Protein AF-A0A3M2LM62-F1 (afdb_monomer_lite)

Organism: NCBI:txid2483351

pLDDT: mean 90.73, std 7.07, range [62.91, 97.06]

Foldseek 3Di:
DDWDWDQDPVQKIFIADPVRDTAWIKHQDPVDAQKMWIAGPVRDIDIDGGNVPPPVVVSVVSVVVD

Secondary structure (DSSP, 8-state):
---EEEE-TTSPEEEE-TTS-EEEEEEE-TTSTTEEEEE-TTS-EEEEE-TT--HHHHHHHHHHT-

Radius of gyration: 10.97 Å; chains: 1; bounding box: 30×21×27 Å

Structure (mmCIF, N/CA/C/O backbone):
data_AF-A0A3M2LM62-F1
#
_entry.id   AF-A0A3M2LM62-F1
#
loop_
_atom_site.group_PDB
_atom_site.id
_atom_site.type_symbol
_atom_site.label_atom_id
_atom_site.label_alt_id
_atom_site.label_comp_id
_atom_site.label_asym_id
_atom_site.label_entity_id
_atom_site.label_seq_id
_atom_site.pdbx_PDB_ins_code
_atom_site.Cartn_x
_atom_site.Cartn_y
_atom_site.Cartn_z
_atom_site.occupancy
_atom_site.B_iso_or_equiv
_atom_site.auth_seq_id
_atom_site.auth_comp_id
_atom_site.auth_asym_id
_atom_site.auth_atom_id
_atom_site.pdbx_PDB_model_num
ATOM 1 N N . MET A 1 1 ? -18.670 2.435 -2.117 1.00 62.91 1 MET A N 1
ATOM 2 C CA . MET A 1 1 ? -17.667 2.592 -1.052 1.00 62.91 1 MET A CA 1
ATOM 3 C C . MET A 1 1 ? -16.612 3.539 -1.569 1.00 62.91 1 MET A C 1
ATOM 5 O O . MET A 1 1 ? -15.897 3.195 -2.505 1.00 62.91 1 MET A O 1
ATOM 9 N N . GLN A 1 2 ? -16.621 4.756 -1.050 1.00 71.12 2 GLN A N 1
ATOM 10 C CA . GLN A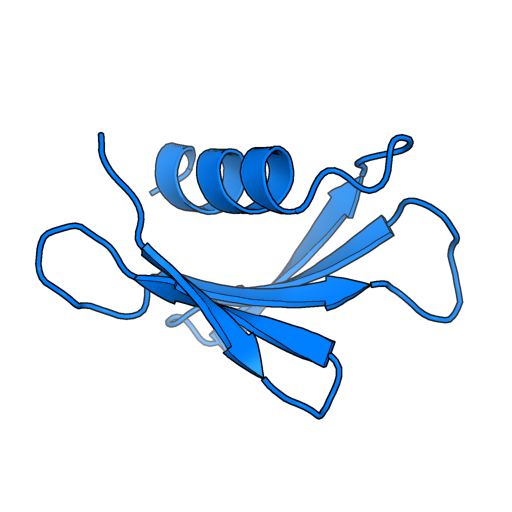 1 2 ? -15.671 5.801 -1.389 1.00 71.12 2 GLN A CA 1
ATOM 11 C C . GLN A 1 2 ? -14.418 5.618 -0.518 1.00 71.12 2 GLN A C 1
ATOM 13 O O . GLN A 1 2 ? -14.517 5.290 0.663 1.00 71.12 2 GLN A O 1
ATOM 18 N N . VAL A 1 3 ? -13.231 5.761 -1.106 1.00 82.56 3 VAL A N 1
ATOM 19 C CA . VAL A 1 3 ? -11.947 5.673 -0.393 1.00 82.56 3 VAL A CA 1
ATOM 20 C C . VAL A 1 3 ? -11.153 6.938 -0.669 1.00 82.56 3 VAL A C 1
ATOM 22 O O . VAL A 1 3 ? -11.195 7.463 -1.780 1.00 82.56 3 VAL A O 1
ATOM 25 N N . GLU A 1 4 ? -10.460 7.440 0.345 1.00 90.81 4 GLU A N 1
ATOM 26 C CA . GLU A 1 4 ? -9.540 8.567 0.203 1.00 90.81 4 GLU A CA 1
ATOM 27 C C . GLU A 1 4 ? -8.117 8.012 0.142 1.00 90.81 4 GLU A C 1
ATOM 29 O O . GLU A 1 4 ? -7.709 7.245 1.020 1.00 90.81 4 GLU A O 1
ATOM 34 N N . ILE A 1 5 ? -7.382 8.381 -0.906 1.00 92.75 5 ILE A N 1
ATOM 35 C CA . ILE A 1 5 ? -5.996 7.967 -1.119 1.00 92.75 5 ILE A CA 1
ATOM 36 C C . ILE A 1 5 ? -5.140 9.225 -1.090 1.00 92.75 5 ILE A C 1
ATOM 38 O O . ILE A 1 5 ? -5.322 10.139 -1.890 1.00 92.75 5 ILE A O 1
ATOM 42 N N . GLU A 1 6 ? -4.2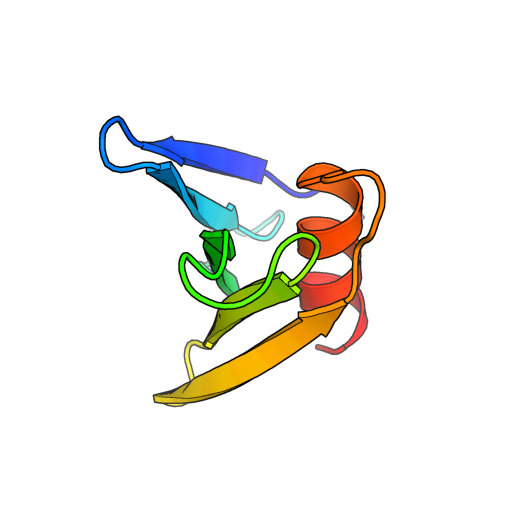07 9.267 -0.147 1.00 94.12 6 GLU A N 1
ATOM 43 C CA . GLU A 1 6 ? -3.213 10.329 -0.035 1.00 94.12 6 GLU A CA 1
ATOM 44 C C . GLU A 1 6 ? -1.841 9.727 -0.331 1.00 94.12 6 GLU A C 1
ATOM 46 O O . GLU A 1 6 ? -1.329 8.939 0.466 1.00 94.12 6 GLU A O 1
ATOM 51 N N . THR A 1 7 ? -1.241 10.090 -1.464 1.00 93.38 7 THR A N 1
ATOM 52 C CA . THR A 1 7 ? 0.150 9.733 -1.765 1.00 93.38 7 THR A CA 1
ATOM 53 C C . THR A 1 7 ? 1.079 10.828 -1.263 1.00 93.38 7 THR A C 1
ATOM 55 O O . THR A 1 7 ? 0.946 11.998 -1.622 1.00 93.38 7 THR A O 1
ATOM 58 N N . ARG A 1 8 ? 2.029 10.437 -0.420 1.00 93.25 8 ARG A N 1
ATOM 59 C CA . ARG A 1 8 ? 3.045 11.316 0.154 1.00 93.25 8 ARG A CA 1
ATOM 60 C C . ARG A 1 8 ? 4.256 11.439 -0.770 1.00 93.25 8 ARG A C 1
ATOM 62 O O . ARG A 1 8 ? 4.432 10.661 -1.705 1.00 93.25 8 ARG A O 1
ATOM 69 N N . ALA A 1 9 ? 5.116 12.418 -0.489 1.00 91.44 9 ALA A N 1
ATOM 70 C CA . ALA A 1 9 ? 6.323 12.687 -1.277 1.00 91.44 9 ALA A CA 1
ATOM 71 C C . ALA A 1 9 ? 7.344 11.530 -1.270 1.00 91.44 9 ALA A C 1
ATOM 73 O O . ALA A 1 9 ? 8.173 11.445 -2.169 1.00 91.44 9 ALA A O 1
ATOM 74 N N . ASP A 1 10 ? 7.274 10.637 -0.280 1.00 91.19 10 ASP A N 1
ATOM 75 C CA . ASP A 1 10 ? 8.087 9.419 -0.174 1.00 91.19 10 ASP A CA 1
ATOM 76 C C . ASP A 1 10 ? 7.528 8.238 -0.997 1.00 91.19 10 ASP A C 1
ATOM 78 O O . ASP A 1 10 ? 8.080 7.142 -0.957 1.00 91.19 10 ASP A O 1
ATOM 82 N N . GLY A 1 11 ? 6.437 8.448 -1.743 1.00 91.06 11 GLY A N 1
ATOM 83 C CA . GLY A 1 11 ? 5.780 7.420 -2.552 1.00 91.06 11 GLY A CA 1
ATOM 84 C C . GLY A 1 11 ? 4.828 6.517 -1.765 1.00 91.06 11 GLY A C 1
ATOM 85 O O . GLY A 1 11 ? 4.155 5.677 -2.366 1.00 91.06 11 GLY A O 1
ATOM 86 N N . VAL A 1 12 ? 4.709 6.698 -0.445 1.00 95.81 12 VAL A N 1
ATOM 87 C CA . VAL A 1 12 ? 3.764 5.936 0.374 1.00 95.81 12 VAL A CA 1
ATOM 88 C C . VAL A 1 12 ? 2.356 6.485 0.183 1.00 95.81 12 VAL A C 1
ATOM 90 O O . VAL A 1 12 ? 2.090 7.674 0.362 1.00 95.81 12 VAL A O 1
ATOM 93 N N . SER A 1 13 ? 1.429 5.592 -0.142 1.00 96.31 13 SER A N 1
ATOM 94 C CA . SER A 1 13 ? 0.005 5.881 -0.263 1.00 96.31 13 SER A CA 1
ATOM 95 C C . SER A 1 13 ? -0.732 5.439 0.997 1.00 96.31 13 SER A C 1
ATOM 97 O O . SER A 1 13 ? -0.653 4.281 1.407 1.00 96.31 13 SER A O 1
ATOM 99 N N . VAL A 1 14 ? -1.452 6.363 1.627 1.00 95.62 14 VAL A N 1
ATOM 100 C CA . VAL A 1 14 ? -2.288 6.103 2.804 1.00 95.62 14 VAL A CA 1
ATOM 101 C C . VAL A 1 14 ? -3.737 6.004 2.356 1.00 95.62 14 VAL A C 1
ATOM 103 O O . VAL A 1 14 ? -4.273 6.943 1.771 1.00 95.62 14 VAL A O 1
ATOM 106 N N . VAL A 1 15 ? -4.379 4.878 2.662 1.00 94.62 15 VAL A N 1
ATOM 107 C CA . VAL A 1 15 ? -5.792 4.645 2.362 1.00 94.62 15 VAL A CA 1
ATOM 108 C C . VAL A 1 15 ? -6.613 4.918 3.610 1.00 94.62 15 VAL A C 1
ATOM 110 O O . VAL A 1 15 ? -6.348 4.358 4.683 1.00 94.62 15 VAL A O 1
ATOM 113 N N . ARG A 1 16 ? -7.643 5.752 3.471 1.00 92.31 16 ARG A N 1
ATOM 114 C CA . ARG A 1 16 ? -8.631 6.010 4.519 1.00 92.31 16 ARG A CA 1
ATOM 115 C C . ARG A 1 16 ? -10.02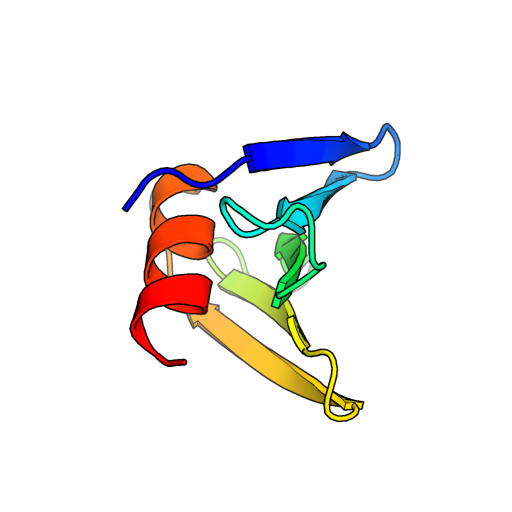7 5.602 4.060 1.00 92.31 16 ARG A C 1
ATOM 117 O O . ARG A 1 16 ? -10.413 5.793 2.909 1.00 92.31 16 ARG A O 1
ATOM 124 N N . SER A 1 17 ? -10.775 5.026 4.995 1.00 87.06 17 SER A N 1
ATOM 125 C CA . SER A 1 17 ? -12.213 4.769 4.849 1.00 87.06 17 SER A CA 1
ATOM 126 C C . SER A 1 17 ? -13.022 6.071 4.896 1.00 87.06 17 SER A C 1
ATOM 128 O O . SER A 1 17 ? -12.510 7.107 5.318 1.00 87.06 17 SER A O 1
ATOM 130 N N . GLU A 1 18 ? -14.314 6.001 4.567 1.00 84.69 18 GLU A N 1
ATOM 131 C CA . GLU A 1 18 ? -15.259 7.129 4.677 1.00 84.69 18 GLU A CA 1
ATOM 132 C C . GLU A 1 18 ? -15.301 7.737 6.095 1.00 84.69 18 GLU A C 1
ATOM 134 O O . GLU A 1 18 ? -15.444 8.945 6.261 1.00 84.69 18 GLU A O 1
ATOM 139 N N . ALA A 1 19 ? -15.072 6.925 7.135 1.00 86.06 19 ALA A N 1
ATOM 140 C CA . ALA A 1 19 ? -14.971 7.373 8.528 1.00 86.06 19 ALA A CA 1
ATOM 141 C C . ALA A 1 19 ? -13.606 8.009 8.884 1.00 86.06 19 ALA A C 1
ATOM 143 O O . ALA A 1 19 ? -13.288 8.177 10.063 1.00 86.06 19 ALA A O 1
ATOM 144 N N . ARG A 1 20 ? -12.763 8.308 7.885 1.00 85.25 20 ARG A N 1
ATOM 145 C CA . ARG A 1 20 ? -11.395 8.851 8.003 1.00 85.25 20 ARG A CA 1
ATOM 146 C C . ARG A 1 20 ? -10.421 7.982 8.808 1.00 85.25 20 ARG A C 1
ATOM 148 O O . ARG A 1 20 ? -9.346 8.441 9.194 1.00 85.25 20 ARG A O 1
ATOM 155 N N . ARG A 1 21 ? -10.757 6.710 9.043 1.00 89.25 21 ARG A N 1
ATOM 156 C CA . ARG A 1 21 ? -9.847 5.732 9.661 1.00 89.25 21 ARG A CA 1
ATOM 157 C C . ARG A 1 21 ? -8.871 5.201 8.622 1.00 89.25 21 ARG A C 1
ATOM 159 O O . ARG A 1 21 ? -9.306 4.835 7.529 1.00 89.25 21 ARG A O 1
ATOM 166 N N . VAL A 1 22 ? -7.589 5.122 8.983 1.00 92.56 22 VAL A N 1
ATOM 167 C CA . VAL A 1 22 ? -6.555 4.476 8.161 1.00 92.56 22 VAL A CA 1
ATOM 168 C C . VAL A 1 22 ? -6.850 2.983 8.081 1.00 92.56 22 VAL A C 1
ATOM 170 O O . VAL A 1 22 ? -6.995 2.324 9.109 1.00 92.56 22 VAL A O 1
ATOM 173 N N . VAL A 1 23 ? -6.948 2.467 6.860 1.00 92.69 23 VAL A N 1
ATOM 174 C CA . VAL A 1 23 ? -7.222 1.046 6.591 1.00 92.69 23 VAL A CA 1
ATOM 175 C C . VAL A 1 23 ? -5.998 0.307 6.069 1.00 92.69 23 VAL A C 1
ATOM 177 O O . VAL A 1 23 ? -5.885 -0.896 6.284 1.00 92.69 23 VAL A O 1
ATOM 180 N N . ALA A 1 24 ? -5.075 1.019 5.421 1.00 95.56 24 ALA A N 1
ATOM 181 C CA . ALA A 1 24 ? -3.791 0.498 4.974 1.00 95.56 24 ALA A CA 1
ATOM 182 C C . ALA A 1 24 ? -2.846 1.644 4.584 1.00 95.56 24 ALA A C 1
ATOM 184 O O . ALA A 1 24 ? -3.294 2.736 4.227 1.00 95.56 24 ALA A O 1
ATOM 185 N N . CYS A 1 25 ? -1.550 1.355 4.577 1.00 96.12 25 CYS A N 1
ATOM 186 C CA . CYS A 1 25 ? -0.531 2.147 3.892 1.00 96.12 25 CYS A CA 1
ATOM 187 C C . CYS A 1 25 ? 0.161 1.237 2.877 1.00 96.12 25 CYS A C 1
ATOM 189 O O . CYS A 1 25 ? 0.453 0.095 3.221 1.00 96.12 25 CYS A O 1
ATOM 191 N N . PHE A 1 26 ? 0.446 1.693 1.661 1.00 96.81 26 PHE A N 1
ATOM 192 C CA . PHE A 1 26 ? 1.109 0.858 0.661 1.00 96.81 26 PHE A CA 1
ATOM 193 C C . PHE A 1 26 ? 2.030 1.649 -0.268 1.00 96.81 26 PHE A C 1
ATOM 195 O O . PHE A 1 26 ? 1.901 2.864 -0.393 1.00 96.81 26 PHE A O 1
ATOM 202 N N . TYR A 1 27 ? 2.971 0.955 -0.898 1.00 96.25 27 TYR A N 1
ATOM 203 C CA . TYR A 1 27 ? 3.940 1.511 -1.845 1.00 96.25 27 TYR A CA 1
ATOM 204 C C . TYR A 1 27 ? 4.344 0.450 -2.879 1.00 96.25 27 TYR A C 1
ATOM 206 O O . TYR A 1 27 ? 4.115 -0.745 -2.664 1.00 96.25 27 TYR A O 1
ATOM 214 N N . ASP A 1 28 ? 4.916 0.887 -3.999 1.00 95.69 28 ASP A N 1
ATOM 215 C CA . ASP A 1 28 ? 5.459 0.018 -5.049 1.00 95.69 28 ASP A CA 1
ATOM 216 C C . ASP A 1 28 ? 6.625 -0.838 -4.507 1.00 95.69 28 ASP A C 1
ATOM 218 O O . ASP A 1 28 ? 7.540 -0.310 -3.878 1.00 95.69 28 ASP A O 1
ATOM 222 N N . ASP A 1 29 ? 6.615 -2.158 -4.732 1.00 94.94 29 ASP A N 1
ATOM 223 C CA . ASP A 1 29 ? 7.716 -3.053 -4.343 1.00 94.94 29 ASP A CA 1
ATOM 224 C C . ASP A 1 29 ? 8.943 -2.750 -5.228 1.00 94.94 29 ASP A C 1
ATOM 226 O O . ASP A 1 29 ? 8.923 -3.042 -6.427 1.00 94.94 29 ASP A O 1
ATOM 230 N N . PRO A 1 30 ? 10.045 -2.210 -4.670 1.00 90.00 30 PRO A N 1
ATOM 231 C CA . PRO A 1 30 ? 11.201 -1.805 -5.468 1.00 90.00 30 PRO A CA 1
ATOM 232 C C . PRO A 1 30 ? 11.973 -2.997 -6.053 1.00 90.00 30 PRO A C 1
ATOM 234 O O . PRO A 1 30 ? 12.847 -2.809 -6.895 1.00 90.00 30 PRO A O 1
ATOM 237 N N . VAL A 1 31 ? 11.697 -4.220 -5.587 1.00 93.62 31 VAL A N 1
ATOM 238 C CA . VAL A 1 31 ? 12.362 -5.449 -6.039 1.00 93.62 31 VAL A CA 1
ATOM 239 C C . VAL A 1 31 ? 11.536 -6.169 -7.104 1.00 93.62 31 VAL A C 1
ATOM 241 O O . VAL A 1 31 ? 12.086 -6.944 -7.886 1.00 93.62 31 VAL A O 1
ATOM 244 N N . ARG A 1 32 ? 10.216 -5.959 -7.130 1.00 92.12 32 ARG A N 1
ATOM 245 C CA . ARG A 1 32 ? 9.297 -6.680 -8.014 1.00 92.12 32 ARG A CA 1
ATOM 246 C C . ARG A 1 32 ? 8.354 -5.705 -8.706 1.00 92.12 32 ARG A C 1
ATOM 248 O O . ARG A 1 32 ? 7.343 -5.307 -8.137 1.00 92.12 32 ARG A O 1
ATOM 255 N N . GLU A 1 33 ? 8.662 -5.386 -9.956 1.00 93.06 33 GLU A N 1
ATOM 256 C CA . GLU A 1 33 ? 7.795 -4.583 -10.823 1.00 93.06 33 GLU A CA 1
ATOM 257 C C . GLU A 1 33 ? 6.365 -5.136 -10.837 1.00 93.06 33 GLU A C 1
ATOM 259 O O . GLU A 1 33 ? 6.196 -6.346 -10.966 1.00 93.06 33 GLU A O 1
ATOM 264 N N . GLY A 1 34 ? 5.364 -4.262 -10.672 1.00 92.62 34 GLY A N 1
ATOM 265 C CA . GLY A 1 34 ? 3.933 -4.600 -10.630 1.00 92.62 34 GLY A CA 1
ATOM 266 C C . GLY A 1 34 ? 3.422 -5.126 -9.279 1.00 92.62 34 GLY A C 1
ATOM 267 O O . GLY A 1 34 ? 2.229 -5.398 -9.128 1.00 92.62 34 GLY A O 1
ATOM 268 N N . TRP A 1 35 ? 4.291 -5.288 -8.276 1.00 96.19 35 TRP A N 1
ATOM 269 C CA . TRP A 1 35 ? 3.878 -5.625 -6.913 1.00 96.19 35 TRP A CA 1
ATOM 270 C C . TRP A 1 35 ? 3.810 -4.388 -6.026 1.00 96.19 35 TRP A C 1
ATOM 272 O O . TRP A 1 35 ? 4.608 -3.468 -6.146 1.00 96.19 35 TRP A O 1
ATOM 282 N N . PHE A 1 36 ? 2.897 -4.422 -5.062 1.00 96.88 36 PHE A N 1
ATOM 283 C CA . PHE A 1 36 ? 2.763 -3.423 -4.010 1.00 96.88 36 PHE A CA 1
ATOM 284 C C . PHE A 1 36 ? 2.895 -4.083 -2.645 1.00 96.88 36 PHE A C 1
ATOM 286 O O . PHE A 1 36 ? 2.358 -5.171 -2.409 1.00 96.88 36 PHE A O 1
ATOM 293 N N . VAL A 1 37 ? 3.577 -3.409 -1.724 1.00 97.06 37 VAL A N 1
ATOM 294 C CA . VAL A 1 37 ? 3.677 -3.811 -0.319 1.00 97.06 37 VAL A CA 1
ATOM 295 C C . VAL A 1 37 ? 2.702 -2.968 0.488 1.00 97.06 37 VAL A C 1
ATOM 297 O O . VAL A 1 37 ? 2.786 -1.745 0.467 1.00 97.06 37 VAL A O 1
ATOM 300 N N . ALA A 1 38 ? 1.785 -3.616 1.204 1.00 96.88 38 ALA A N 1
ATOM 301 C CA . ALA A 1 38 ? 0.782 -2.962 2.033 1.00 96.88 38 ALA A CA 1
ATOM 302 C C . ALA A 1 38 ? 0.935 -3.347 3.509 1.00 96.88 38 ALA A C 1
ATOM 304 O O . ALA A 1 38 ? 0.953 -4.530 3.848 1.00 96.88 38 ALA A O 1
ATOM 305 N N . HIS A 1 39 ? 0.984 -2.349 4.384 1.00 96.56 39 HIS A N 1
ATOM 306 C CA . HIS A 1 39 ? 0.956 -2.486 5.835 1.00 96.56 39 HIS A CA 1
ATOM 307 C C . HIS A 1 39 ? -0.452 -2.199 6.361 1.00 96.56 39 HIS A C 1
ATOM 309 O O . HIS A 1 39 ? -1.053 -1.172 6.032 1.00 96.56 39 HIS A O 1
ATOM 315 N N . LEU A 1 40 ? -0.977 -3.114 7.173 1.00 94.50 40 LEU A N 1
ATOM 316 C CA . LEU A 1 40 ? -2.327 -3.048 7.721 1.00 94.50 40 LEU A CA 1
ATOM 317 C C . LEU A 1 40 ? -2.326 -2.592 9.195 1.00 94.50 40 LEU A C 1
ATOM 319 O O . LEU A 1 40 ? -1.336 -2.796 9.900 1.00 94.50 40 LEU A O 1
ATOM 323 N N . PRO A 1 41 ? -3.440 -2.024 9.701 1.00 93.00 41 PRO A N 1
ATOM 324 C CA . PRO A 1 41 ? -3.553 -1.566 11.089 1.00 93.00 41 PRO A CA 1
ATOM 325 C C . PRO A 1 41 ? -3.383 -2.657 12.154 1.00 93.00 41 PRO A C 1
ATOM 327 O O . PRO A 1 41 ? -3.081 -2.341 13.299 1.00 93.00 41 PRO A O 1
ATOM 330 N N . ASP A 1 42 ? -3.571 -3.929 11.798 1.00 91.88 42 ASP A N 1
ATOM 331 C CA . ASP A 1 42 ? -3.334 -5.074 12.690 1.00 91.88 42 ASP A CA 1
ATOM 332 C C . ASP A 1 42 ? -1.854 -5.494 12.766 1.00 91.88 42 ASP A C 1
ATOM 334 O O . ASP A 1 42 ? -1.529 -6.512 13.372 1.00 91.88 42 ASP A O 1
ATOM 338 N N . GLY A 1 43 ? -0.954 -4.722 12.148 1.00 94.31 43 GLY A N 1
ATOM 339 C CA . GLY A 1 43 ? 0.482 -4.987 12.120 1.00 94.31 43 GLY A CA 1
ATOM 340 C C . GLY A 1 43 ? 0.912 -5.996 11.055 1.00 94.31 43 GLY A C 1
ATOM 341 O O . GLY A 1 43 ? 2.106 -6.269 10.924 1.00 94.31 43 GLY A O 1
ATOM 342 N N . THR A 1 44 ? -0.016 -6.547 10.269 1.00 95.25 44 THR A N 1
ATOM 343 C CA . THR A 1 44 ? 0.330 -7.483 9.196 1.00 95.25 44 THR A CA 1
ATOM 344 C C . THR A 1 44 ? 0.765 -6.763 7.921 1.00 95.25 44 THR A C 1
ATOM 346 O O . THR A 1 44 ? 0.442 -5.599 7.673 1.00 95.25 44 THR A O 1
ATOM 349 N N . THR A 1 45 ? 1.531 -7.477 7.094 1.00 96.50 45 THR A N 1
ATOM 350 C CA . THR A 1 45 ? 1.961 -7.005 5.774 1.00 96.50 45 THR A CA 1
ATOM 351 C C . THR A 1 45 ? 1.421 -7.932 4.698 1.00 96.50 45 THR A C 1
ATOM 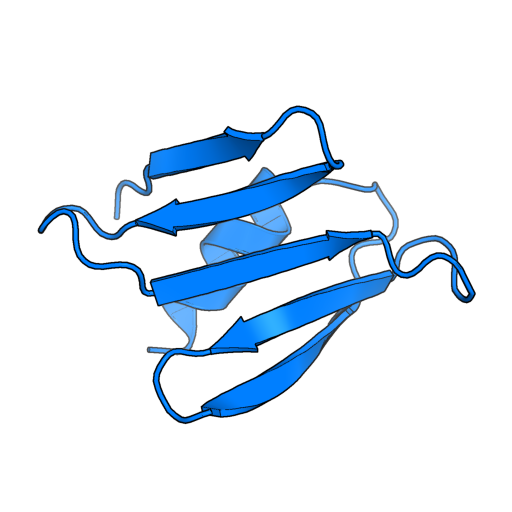353 O O . THR A 1 45 ? 1.532 -9.154 4.808 1.00 96.50 45 THR A O 1
ATOM 356 N N . ARG A 1 46 ? 0.869 -7.357 3.631 1.00 94.62 46 ARG A N 1
ATOM 357 C CA . ARG A 1 46 ? 0.407 -8.076 2.441 1.00 94.62 46 ARG A CA 1
ATOM 358 C C . ARG A 1 46 ? 1.168 -7.599 1.214 1.00 94.62 46 ARG A C 1
ATOM 360 O O . ARG A 1 46 ? 1.593 -6.450 1.144 1.00 94.62 46 ARG A O 1
ATOM 367 N N . ARG A 1 47 ? 1.311 -8.488 0.234 1.00 95.31 47 ARG A N 1
ATOM 368 C CA . ARG A 1 47 ? 1.764 -8.134 -1.112 1.00 95.31 47 ARG A CA 1
ATOM 369 C C . ARG A 1 47 ? 0.604 -8.266 -2.079 1.00 95.31 47 ARG A C 1
ATOM 371 O O . ARG A 1 47 ? -0.133 -9.250 -2.017 1.00 95.31 47 ARG A O 1
ATOM 378 N N . LEU A 1 48 ? 0.441 -7.272 -2.936 1.00 94.81 48 LEU A N 1
ATOM 379 C CA . LEU A 1 48 ? -0.641 -7.200 -3.907 1.00 94.81 48 LEU A CA 1
ATOM 380 C C . LEU A 1 48 ? -0.042 -7.097 -5.302 1.00 94.81 48 LEU A C 1
ATOM 382 O O . LEU A 1 48 ? 0.817 -6.259 -5.545 1.00 94.81 48 LEU A O 1
ATOM 386 N N . TRP A 1 49 ? -0.490 -7.972 -6.196 1.00 94.38 49 TRP A N 1
ATOM 387 C CA . TRP A 1 49 ? -0.133 -7.924 -7.607 1.00 94.38 49 TRP A CA 1
ATOM 388 C C . TRP A 1 49 ? -1.096 -6.997 -8.351 1.00 94.38 49 TRP A C 1
ATOM 390 O O . TRP A 1 49 ? -2.308 -7.243 -8.309 1.00 94.38 49 TRP A O 1
ATOM 400 N N . ALA A 1 50 ? -0.558 -5.964 -8.999 1.00 93.69 50 ALA A N 1
ATOM 401 C CA . ALA A 1 50 ? -1.262 -5.007 -9.850 1.00 93.69 50 ALA A CA 1
ATOM 402 C C . ALA A 1 50 ? -0.328 -4.601 -11.017 1.00 93.69 50 ALA A C 1
ATOM 404 O O . ALA A 1 50 ? 0.422 -3.630 -10.897 1.00 93.69 50 ALA A 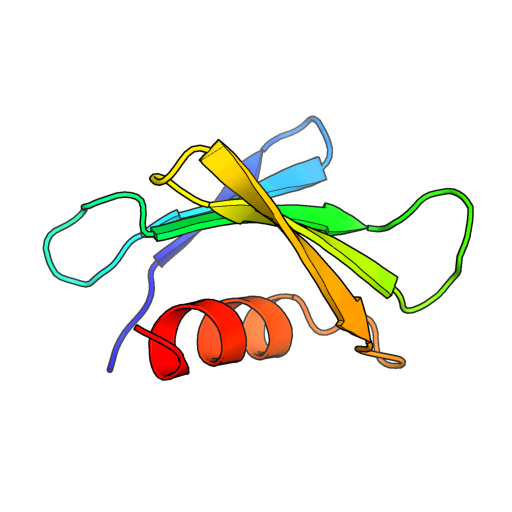O 1
ATOM 405 N N . PRO A 1 51 ? -0.329 -5.366 -12.127 1.00 89.50 51 PRO A N 1
ATOM 406 C CA . PRO A 1 51 ? 0.648 -5.225 -13.213 1.00 89.50 51 PRO A CA 1
ATOM 407 C C . PRO A 1 51 ? 0.603 -3.862 -13.909 1.00 89.50 51 PRO A C 1
ATOM 409 O O . PRO A 1 51 ? 1.632 -3.386 -14.372 1.00 89.50 51 PRO A O 1
ATOM 412 N N . ASP A 1 52 ? -0.565 -3.221 -13.942 1.00 90.44 52 ASP A N 1
ATOM 413 C CA . ASP A 1 52 ? -0.756 -1.918 -14.584 1.00 90.44 52 ASP A CA 1
ATOM 414 C C . ASP A 1 52 ? -0.347 -0.740 -13.676 1.00 90.44 52 ASP A C 1
ATOM 416 O O . ASP A 1 52 ? -0.475 0.421 -14.061 1.00 90.44 52 ASP A O 1
ATOM 420 N N . GLY A 1 53 ? 0.124 -1.018 -12.451 1.00 83.25 53 GLY A N 1
ATOM 421 C CA . GLY A 1 53 ? 0.534 0.008 -11.489 1.00 83.25 53 GLY A CA 1
ATOM 422 C C . GLY A 1 53 ? -0.623 0.850 -10.936 1.00 83.25 53 GLY A C 1
ATOM 423 O O . GLY A 1 53 ? -0.389 1.915 -10.362 1.00 83.25 53 GLY A O 1
ATOM 424 N N . ASP A 1 54 ? -1.871 0.399 -11.102 1.00 90.19 54 ASP A N 1
ATOM 425 C CA . ASP A 1 54 ? -3.056 1.141 -10.673 1.00 90.19 54 ASP A CA 1
ATOM 426 C C . ASP A 1 54 ? -3.199 1.131 -9.140 1.00 90.19 54 ASP A C 1
ATOM 428 O O . ASP A 1 54 ? -3.729 0.205 -8.515 1.00 90.19 54 ASP A O 1
ATOM 432 N N . ARG A 1 55 ? -2.730 2.216 -8.518 1.00 90.31 55 ARG A N 1
ATOM 433 C CA . ARG A 1 55 ? -2.826 2.442 -7.071 1.00 90.31 55 ARG A CA 1
ATOM 434 C C . ARG A 1 55 ? -4.272 2.531 -6.580 1.00 90.31 55 ARG A C 1
ATOM 436 O O . ARG A 1 55 ? -4.536 2.125 -5.445 1.00 90.31 55 ARG A O 1
ATOM 443 N N . ASP A 1 56 ? -5.208 3.005 -7.401 1.00 90.75 56 ASP A N 1
ATOM 444 C CA . ASP A 1 56 ? -6.621 3.071 -7.026 1.00 90.75 56 ASP A CA 1
ATOM 445 C C . ASP A 1 56 ? -7.222 1.666 -6.952 1.00 90.75 56 ASP A C 1
ATOM 447 O O . ASP A 1 56 ? -7.998 1.368 -6.038 1.00 90.75 56 ASP A O 1
ATOM 451 N N . GLU A 1 57 ? -6.846 0.773 -7.872 1.00 91.62 57 GLU A N 1
ATOM 452 C CA . GLU A 1 57 ? -7.237 -0.638 -7.812 1.00 91.62 57 GLU A CA 1
ATOM 453 C C . GLU A 1 57 ? -6.709 -1.304 -6.532 1.00 91.62 57 GLU A C 1
ATOM 455 O O . GLU A 1 57 ? -7.473 -1.941 -5.795 1.00 91.62 57 GLU A O 1
ATOM 460 N N . VAL A 1 58 ? -5.422 -1.106 -6.224 1.00 93.31 58 VAL A N 1
ATOM 461 C CA . VAL A 1 58 ? -4.774 -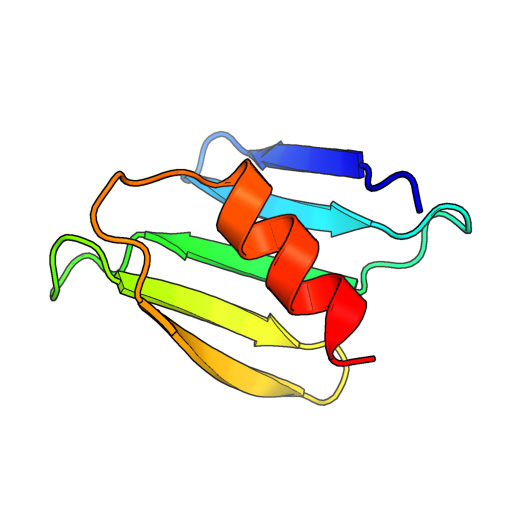1.631 -5.010 1.00 93.31 58 VAL A CA 1
ATOM 462 C C . VAL A 1 58 ? -5.496 -1.141 -3.754 1.00 93.31 58 VAL A C 1
ATOM 464 O O . VAL A 1 58 ? -5.853 -1.946 -2.887 1.00 93.31 58 VAL A O 1
ATOM 467 N N . ALA A 1 59 ? -5.786 0.159 -3.674 1.00 92.38 59 ALA A N 1
ATOM 468 C CA . ALA A 1 59 ? -6.523 0.747 -2.564 1.00 92.38 59 ALA A CA 1
ATOM 469 C C . ALA A 1 59 ? -7.931 0.147 -2.423 1.00 92.38 59 ALA A C 1
ATOM 471 O O . ALA A 1 59 ? -8.320 -0.252 -1.325 1.00 92.38 59 ALA A O 1
ATOM 472 N N . ARG A 1 60 ? -8.688 0.001 -3.520 1.00 89.19 60 ARG A N 1
ATOM 473 C CA . ARG A 1 60 ? -10.030 -0.615 -3.489 1.00 89.19 60 ARG A CA 1
ATOM 474 C C . ARG A 1 60 ? -9.992 -2.061 -2.991 1.00 89.19 60 ARG A C 1
ATOM 476 O O . ARG A 1 60 ? -10.876 -2.458 -2.230 1.00 89.19 60 ARG A O 1
ATOM 483 N N . ARG A 1 61 ? -8.981 -2.842 -3.386 1.00 90.50 61 ARG A N 1
ATOM 484 C CA . ARG A 1 61 ? -8.791 -4.232 -2.927 1.00 90.50 61 ARG A CA 1
ATOM 485 C C . ARG A 1 61 ? -8.482 -4.300 -1.433 1.00 90.50 61 ARG A C 1
ATOM 487 O O . ARG A 1 61 ? -9.054 -5.133 -0.737 1.00 90.50 61 ARG A O 1
ATOM 494 N N . LEU A 1 62 ? -7.654 -3.386 -0.928 1.00 89.56 62 LEU A N 1
ATOM 495 C CA . LEU A 1 62 ? -7.324 -3.297 0.499 1.00 89.56 62 LEU A CA 1
ATOM 496 C C . LEU A 1 62 ? -8.541 -3.006 1.382 1.00 89.56 62 LEU A C 1
ATOM 498 O O . LEU A 1 62 ? -8.592 -3.487 2.512 1.00 89.56 62 LEU A O 1
ATOM 502 N N . VAL A 1 63 ? -9.515 -2.248 0.873 1.00 85.50 63 VAL A N 1
ATOM 503 C CA . VAL A 1 63 ? -10.745 -1.954 1.622 1.00 85.50 63 VAL A CA 1
ATOM 504 C C . VAL A 1 63 ? -11.796 -3.055 1.465 1.00 85.50 63 VAL A C 1
ATOM 506 O O . VAL A 1 63 ? -12.515 -3.322 2.414 1.00 85.50 63 VAL A O 1
ATOM 509 N N . ARG A 1 64 ? -11.893 -3.724 0.305 1.00 81.56 64 ARG A N 1
ATOM 510 C CA . ARG A 1 64 ? -12.874 -4.808 0.086 1.00 81.56 64 ARG A CA 1
ATOM 511 C C . ARG A 1 64 ? -12.641 -6.025 0.991 1.00 81.56 64 ARG A C 1
ATOM 513 O O . ARG A 1 64 ? -13.602 -6.695 1.349 1.00 81.56 64 ARG A O 1
ATOM 520 N N . ASP A 1 65 ? -11.391 -6.310 1.339 1.00 70.62 65 ASP A N 1
ATOM 521 C CA . ASP A 1 65 ? -11.015 -7.462 2.169 1.00 70.62 65 ASP A CA 1
ATOM 522 C C . ASP A 1 65 ? -11.202 -7.219 3.692 1.00 70.62 65 ASP A C 1
ATOM 524 O O . ASP A 1 65 ? -10.688 -7.997 4.500 1.00 70.62 65 ASP A O 1
ATOM 528 N N . ARG A 1 66 ? -11.884 -6.138 4.103 1.00 63.88 66 ARG A N 1
ATOM 529 C CA . ARG A 1 66 ? -12.104 -5.718 5.501 1.00 63.88 66 ARG A CA 1
ATOM 530 C C . ARG A 1 66 ? -13.584 -5.542 5.812 1.00 63.88 66 ARG A C 1
ATOM 532 O O . ARG A 1 66 ? -13.943 -5.860 6.966 1.00 63.88 66 ARG A O 1
#

Sequence (66 aa):
MQVEIETRADGVSVVRSEARRVVACFYDDPVREGWFVAHLPDGTTRRLWAPDGDRDEVARRLVRDR